Protein AF-A0A845V001-F1 (afdb_monomer_lite)

Foldseek 3Di:
DLLLLLLLLLLLCCVVPVVVVSNVVNQVSQCVQPNDVQSVVLSVLSNQLSVLLPVLADDDDDAFHSPDPVRSVDGDPLNVLVVQLLVCLLVVNNVSNVVSSCVNSVNGDCPSSSVSSNVSSVSVNVVPVRPPPD

Secondary structure (DSSP, 8-state):
-HHHHHHHHHHHHHHH-GGG-HHHHHHHHHHHHHHHHHHHHHHHHHHHHHHHHHHH--S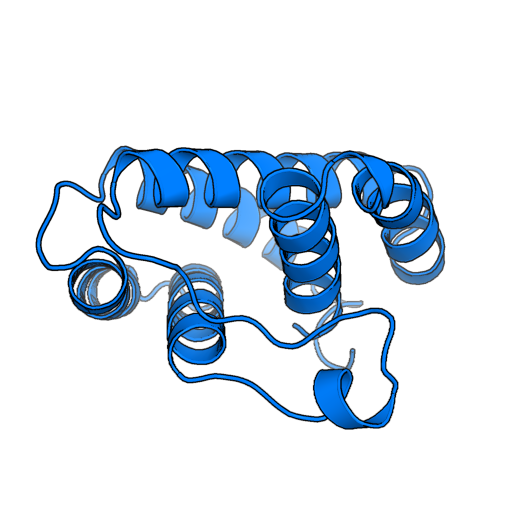------TT-HHHHTS--HHHHHHHHHHHHHHHT-HHHHHHHHHHHTTTS--HHHHHHHHHHHHHHHHTTTSSTT-

Structure (mmCIF, N/CA/C/O backbone):
data_AF-A0A845V001-F1
#
_entry.id   AF-A0A845V001-F1
#
loop_
_atom_site.group_PDB
_atom_site.id
_atom_site.type_symbol
_atom_site.label_atom_id
_atom_site.label_alt_id
_atom_site.label_comp_id
_atom_site.label_asym_id
_atom_site.label_entity_id
_atom_site.label_seq_id
_atom_site.pdbx_PDB_ins_code
_atom_site.Cartn_x
_atom_site.Cartn_y
_atom_site.Cartn_z
_atom_site.occupancy
_atom_site.B_iso_or_equiv
_atom_site.auth_seq_id
_atom_site.auth_comp_id
_atom_site.auth_asym_id
_atom_site.auth_atom_id
_atom_site.pdbx_PDB_model_num
ATOM 1 N N . MET A 1 1 ? 0.244 -10.409 -6.916 1.00 78.56 1 MET A N 1
ATOM 2 C CA . MET A 1 1 ? 0.239 -9.512 -5.715 1.00 78.56 1 MET A CA 1
ATOM 3 C C . MET A 1 1 ? 1.577 -8.812 -5.488 1.00 78.56 1 MET A C 1
ATOM 5 O O . MET A 1 1 ? 1.598 -7.746 -4.877 1.00 78.56 1 MET A O 1
ATOM 9 N N . HIS A 1 2 ? 2.687 -9.374 -5.972 1.00 84.06 2 HIS A N 1
ATOM 10 C CA . HIS A 1 2 ? 4.025 -8.830 -5.749 1.00 84.06 2 HIS A CA 1
ATOM 11 C C . HIS A 1 2 ? 4.228 -7.433 -6.365 1.00 84.06 2 HIS A C 1
ATOM 13 O O . HIS A 1 2 ? 4.885 -6.579 -5.766 1.00 84.06 2 HIS A O 1
ATOM 19 N N . CYS A 1 3 ? 3.604 -7.161 -7.518 1.00 88.94 3 CYS A N 1
ATOM 20 C CA . CYS A 1 3 ? 3.678 -5.843 -8.152 1.00 88.94 3 CYS A CA 1
ATOM 21 C C . CYS A 1 3 ? 3.036 -4.737 -7.293 1.00 88.94 3 CYS A C 1
ATOM 23 O O . CYS A 1 3 ? 3.649 -3.693 -7.094 1.00 88.94 3 CYS A O 1
ATOM 25 N N . VAL A 1 4 ? 1.857 -4.989 -6.705 1.00 93.12 4 VAL A N 1
ATOM 26 C CA . VAL A 1 4 ? 1.185 -4.036 -5.797 1.00 93.12 4 VAL A CA 1
ATOM 27 C C . VAL A 1 4 ? 2.101 -3.670 -4.632 1.00 93.12 4 VAL A C 1
ATOM 29 O O . VAL A 1 4 ? 2.277 -2.491 -4.335 1.00 93.12 4 VAL A O 1
ATOM 32 N N . LEU A 1 5 ? 2.737 -4.670 -4.012 1.00 95.81 5 LEU A N 1
ATOM 33 C CA . LEU A 1 5 ? 3.677 -4.435 -2.918 1.00 95.81 5 LEU A CA 1
ATOM 34 C C . LEU A 1 5 ? 4.908 -3.646 -3.376 1.00 95.81 5 LEU A C 1
ATOM 36 O O . LEU A 1 5 ? 5.347 -2.744 -2.671 1.00 95.81 5 LEU A O 1
ATOM 40 N N . THR A 1 6 ? 5.463 -3.960 -4.547 1.00 95.44 6 THR A N 1
ATOM 41 C CA . THR A 1 6 ? 6.628 -3.239 -5.082 1.00 95.44 6 THR A CA 1
ATOM 42 C C . THR A 1 6 ? 6.303 -1.770 -5.354 1.00 95.44 6 THR A C 1
ATOM 44 O O . THR A 1 6 ? 7.061 -0.895 -4.941 1.00 95.44 6 THR A O 1
ATOM 47 N N . ILE A 1 7 ? 5.154 -1.482 -5.972 1.00 96.31 7 ILE A N 1
ATOM 48 C CA . ILE A 1 7 ? 4.683 -0.107 -6.199 1.00 96.31 7 ILE A CA 1
ATOM 49 C C . ILE A 1 7 ? 4.485 0.619 -4.863 1.00 96.31 7 ILE A C 1
ATOM 51 O O . ILE A 1 7 ? 4.971 1.736 -4.700 1.00 96.31 7 ILE A O 1
ATOM 55 N N . ALA A 1 8 ? 3.834 -0.026 -3.889 1.00 97.44 8 ALA A N 1
ATOM 56 C CA . ALA A 1 8 ? 3.624 0.556 -2.567 1.00 97.44 8 ALA A CA 1
ATOM 57 C C . ALA A 1 8 ? 4.959 0.881 -1.878 1.00 97.44 8 ALA A C 1
ATOM 59 O O . ALA A 1 8 ? 5.136 1.983 -1.374 1.00 97.44 8 ALA A O 1
ATOM 60 N N . ARG A 1 9 ? 5.947 -0.023 -1.937 1.00 97.50 9 ARG A N 1
ATOM 61 C CA . ARG A 1 9 ? 7.298 0.209 -1.394 1.00 97.50 9 ARG A CA 1
ATOM 62 C C . ARG A 1 9 ? 8.006 1.395 -2.030 1.00 97.50 9 ARG A C 1
ATOM 64 O O . ARG A 1 9 ? 8.636 2.164 -1.313 1.00 97.50 9 ARG A O 1
ATOM 71 N N . LEU A 1 10 ? 7.904 1.556 -3.347 1.00 96.81 10 LEU A N 1
ATOM 72 C CA . LEU A 1 10 ? 8.480 2.702 -4.058 1.00 96.81 10 LEU A CA 1
ATOM 73 C C . LEU A 1 10 ? 7.834 4.026 -3.619 1.00 96.81 10 LEU A C 1
ATOM 75 O O . LEU A 1 10 ? 8.514 5.044 -3.473 1.00 96.81 10 LEU A O 1
ATOM 79 N N . GLN A 1 11 ? 6.532 4.008 -3.333 1.00 96.38 11 GLN A N 1
ATOM 80 C CA . GLN A 1 11 ? 5.825 5.158 -2.770 1.00 96.38 11 GLN A CA 1
ATOM 81 C C . GLN A 1 11 ? 6.229 5.412 -1.315 1.00 96.38 11 GLN A C 1
ATOM 83 O O . GLN A 1 11 ? 6.559 6.544 -0.975 1.00 96.38 11 GLN A O 1
ATOM 88 N N . PHE A 1 12 ? 6.293 4.379 -0.468 1.00 96.94 12 PHE A N 1
ATOM 89 C CA . PHE A 1 12 ? 6.780 4.500 0.911 1.00 96.94 12 PHE A CA 1
ATOM 90 C C . PHE A 1 12 ? 8.188 5.089 0.956 1.00 96.94 12 PHE A C 1
ATOM 92 O O . PHE A 1 12 ? 8.440 6.010 1.726 1.00 96.94 12 PHE A O 1
ATOM 99 N N . GLN A 1 13 ? 9.078 4.612 0.084 1.00 96.19 13 GLN A N 1
ATOM 100 C CA . GLN A 1 13 ? 10.430 5.139 -0.050 1.00 96.19 13 GLN A CA 1
ATOM 101 C C . GLN A 1 13 ? 10.423 6.618 -0.450 1.00 96.19 13 GLN A C 1
ATOM 103 O O . GLN A 1 13 ? 11.175 7.392 0.124 1.00 96.19 13 GLN A O 1
ATOM 108 N N . SER A 1 14 ? 9.530 7.030 -1.353 1.00 94.75 14 SER A N 1
ATOM 109 C CA . SER A 1 14 ? 9.394 8.441 -1.747 1.00 94.75 14 SER A CA 1
ATOM 110 C C . SER A 1 14 ? 8.919 9.336 -0.602 1.00 94.75 14 SER A C 1
ATOM 112 O O . SER A 1 14 ? 9.297 10.499 -0.540 1.00 94.75 14 SER A O 1
ATOM 114 N N . PHE A 1 15 ? 8.105 8.814 0.318 1.00 93.81 15 PHE A N 1
ATOM 115 C CA . PHE A 1 15 ? 7.690 9.564 1.507 1.00 93.81 15 PHE A CA 1
ATOM 116 C C . PHE A 1 15 ? 8.744 9.553 2.618 1.00 93.81 15 PHE A C 1
ATOM 118 O O . PHE A 1 15 ? 8.849 10.526 3.358 1.00 93.81 15 PHE A O 1
ATOM 125 N N . ALA A 1 16 ? 9.501 8.463 2.756 1.00 94.56 16 ALA A N 1
ATOM 126 C CA . ALA A 1 16 ? 10.533 8.316 3.780 1.00 94.56 16 ALA A CA 1
ATOM 127 C C . ALA A 1 16 ? 11.863 8.990 3.397 1.00 94.56 16 ALA A C 1
ATOM 129 O O . ALA A 1 16 ? 12.619 9.408 4.269 1.00 94.56 16 ALA A O 1
ATOM 130 N N . THR A 1 17 ? 12.171 9.063 2.103 1.00 94.25 17 THR A N 1
ATOM 131 C CA . THR A 1 17 ? 13.405 9.627 1.539 1.00 94.25 17 THR A CA 1
ATOM 132 C C . THR A 1 17 ? 13.080 10.244 0.172 1.00 94.25 17 THR A C 1
ATOM 134 O O . THR A 1 17 ? 13.252 9.578 -0.856 1.00 94.25 17 THR A O 1
ATOM 137 N N . PRO A 1 18 ? 12.552 11.481 0.131 1.00 91.56 18 PRO A N 1
ATOM 138 C CA . PRO A 1 18 ? 12.107 12.128 -1.107 1.00 91.56 18 PRO A CA 1
ATOM 139 C C . PRO A 1 18 ? 13.167 12.179 -2.214 1.00 91.56 18 PRO A C 1
ATOM 141 O O . PRO A 1 18 ? 12.832 12.015 -3.384 1.00 91.56 18 PRO A O 1
ATOM 144 N N . GLU A 1 19 ? 14.444 12.300 -1.847 1.00 92.62 19 GLU A N 1
ATOM 145 C CA . GLU A 1 19 ? 15.597 12.343 -2.757 1.00 92.62 19 GLU A CA 1
ATOM 146 C C . GLU A 1 19 ? 15.819 11.026 -3.512 1.00 92.62 19 GLU A C 1
ATOM 148 O O . GLU A 1 19 ? 16.531 10.991 -4.510 1.00 92.62 19 GLU A O 1
ATOM 153 N N . SER A 1 20 ? 15.224 9.924 -3.041 1.00 89.50 20 SER A N 1
ATOM 154 C CA . SER A 1 20 ? 15.267 8.641 -3.749 1.00 89.50 20 SER A CA 1
ATOM 155 C C . SER A 1 20 ? 14.405 8.622 -5.009 1.00 89.50 20 SER A C 1
ATOM 157 O O . SER A 1 20 ? 14.570 7.723 -5.832 1.00 89.50 20 SER A O 1
ATOM 159 N N . GLU A 1 21 ? 13.449 9.552 -5.119 1.00 89.50 21 GLU A N 1
ATOM 160 C CA . GLU A 1 21 ? 12.510 9.663 -6.236 1.00 89.50 21 GLU A CA 1
ATOM 161 C C . GLU A 1 21 ? 11.827 8.333 -6.609 1.00 89.50 21 GLU A C 1
ATOM 163 O O . GLU A 1 21 ? 11.493 8.102 -7.771 1.00 89.50 21 GLU A O 1
ATOM 168 N N . GLY A 1 22 ? 11.592 7.436 -5.638 1.00 87.12 22 GLY A N 1
ATOM 169 C CA . GLY A 1 22 ? 11.098 6.074 -5.894 1.00 87.12 22 GLY A CA 1
ATOM 170 C C . GLY A 1 22 ? 9.815 6.013 -6.739 1.00 87.12 22 GLY A C 1
ATOM 171 O O . GLY A 1 22 ? 9.617 5.080 -7.519 1.00 87.12 22 GLY A O 1
ATOM 172 N N . TRP A 1 23 ? 8.966 7.038 -6.656 1.00 88.88 23 TRP A N 1
ATOM 173 C CA . TRP A 1 23 ? 7.745 7.208 -7.440 1.00 88.88 23 TRP A CA 1
ATOM 174 C C . TRP A 1 23 ? 8.001 7.218 -8.955 1.00 88.88 23 TRP A C 1
ATOM 176 O O . TRP A 1 23 ? 7.179 6.694 -9.707 1.00 88.88 23 TRP A O 1
ATOM 186 N N . THR A 1 24 ? 9.159 7.710 -9.407 1.00 92.88 24 THR A N 1
ATOM 187 C CA . THR A 1 24 ? 9.562 7.695 -10.826 1.00 92.88 24 THR A CA 1
ATOM 188 C C . THR A 1 24 ? 9.768 6.272 -11.350 1.00 92.88 24 THR A C 1
ATOM 190 O O . THR A 1 24 ? 9.571 6.006 -12.534 1.00 92.88 24 THR A O 1
ATOM 193 N N . CYS A 1 25 ? 10.096 5.327 -10.464 1.00 93.06 25 CYS A N 1
ATOM 194 C CA . CYS A 1 25 ? 10.312 3.921 -10.798 1.00 93.06 25 CYS A CA 1
ATOM 195 C C . CYS A 1 25 ? 9.019 3.090 -10.767 1.00 93.06 25 CYS A C 1
ATOM 197 O O . CYS A 1 25 ? 8.990 1.988 -11.319 1.00 93.06 25 CYS A O 1
ATOM 199 N N . ALA A 1 26 ? 7.943 3.599 -10.157 1.00 93.00 26 ALA A N 1
ATOM 200 C CA . ALA A 1 26 ? 6.691 2.862 -9.993 1.00 93.00 26 ALA A CA 1
ATOM 201 C C . ALA A 1 26 ? 5.983 2.599 -11.333 1.00 93.00 26 ALA A C 1
ATOM 203 O O . ALA A 1 26 ? 5.575 1.467 -11.601 1.00 93.00 26 ALA A O 1
ATOM 204 N N . LEU A 1 27 ? 5.887 3.618 -12.196 1.00 93.94 27 LEU A N 1
ATOM 205 C CA . LEU A 1 27 ? 5.248 3.491 -13.509 1.00 93.94 27 LEU A CA 1
ATOM 206 C C . LEU A 1 27 ? 6.033 2.582 -14.468 1.00 93.94 27 LEU A C 1
ATOM 208 O O . LEU A 1 27 ? 5.425 1.643 -14.977 1.00 93.94 27 LEU A O 1
ATOM 212 N N . PRO A 1 28 ? 7.357 2.746 -14.666 1.00 93.75 28 PRO A N 1
ATOM 213 C CA . PRO A 1 28 ? 8.139 1.809 -15.472 1.00 93.75 28 PRO A CA 1
ATOM 214 C C . PRO A 1 28 ? 8.081 0.367 -14.959 1.00 93.75 28 PRO A C 1
ATOM 216 O O . PRO A 1 28 ? 8.129 -0.569 -15.755 1.00 93.75 28 PRO A O 1
ATOM 219 N N . HIS A 1 29 ? 7.989 0.162 -13.639 1.00 91.56 29 HIS A N 1
ATOM 220 C CA . HIS A 1 29 ? 7.836 -1.175 -13.070 1.00 91.56 29 HIS A CA 1
ATOM 221 C C . HIS A 1 29 ? 6.481 -1.799 -13.433 1.00 91.56 29 HIS A C 1
ATOM 223 O O . HIS A 1 29 ? 6.438 -2.946 -13.873 1.00 91.56 29 HIS A O 1
ATOM 229 N N . ALA A 1 30 ? 5.389 -1.044 -13.283 1.00 91.69 30 ALA A N 1
ATOM 230 C CA . ALA A 1 30 ? 4.048 -1.501 -13.634 1.00 91.69 30 ALA A CA 1
ATOM 231 C C . ALA A 1 30 ? 3.884 -1.723 -15.149 1.00 91.69 30 ALA A C 1
ATOM 233 O O . ALA A 1 30 ? 3.298 -2.724 -15.556 1.00 91.69 30 ALA A O 1
ATOM 234 N N . ASP A 1 31 ? 4.440 -0.834 -15.977 1.00 92.56 31 ASP A N 1
ATOM 235 C CA . ASP A 1 31 ? 4.364 -0.894 -17.445 1.00 92.56 31 ASP A CA 1
ATOM 236 C C . ASP A 1 31 ? 4.964 -2.193 -17.996 1.00 92.56 31 ASP A C 1
ATOM 238 O O . ASP A 1 31 ? 4.354 -2.866 -18.821 1.00 92.56 31 ASP A O 1
ATOM 242 N N . ARG A 1 32 ? 6.103 -2.641 -17.452 1.00 90.31 32 ARG A N 1
ATOM 243 C CA . ARG A 1 32 ? 6.730 -3.915 -17.857 1.00 90.31 32 ARG A CA 1
ATOM 244 C C . ARG A 1 32 ? 5.862 -5.150 -17.600 1.00 90.31 32 ARG A C 1
ATOM 246 O O . ARG A 1 32 ? 6.090 -6.169 -18.242 1.00 90.31 32 ARG A O 1
ATOM 253 N N . LEU A 1 33 ? 4.938 -5.086 -16.642 1.00 87.44 33 LEU A N 1
ATOM 254 C CA . LEU A 1 33 ? 4.119 -6.230 -16.227 1.00 87.44 33 LEU A CA 1
ATOM 255 C C . LEU A 1 33 ? 2.698 -6.176 -16.792 1.00 87.44 33 LEU A C 1
ATOM 257 O O . LEU A 1 33 ? 2.121 -7.220 -17.077 1.00 87.44 33 LEU A O 1
ATOM 261 N N . PHE A 1 34 ? 2.139 -4.976 -16.947 1.00 86.06 34 PHE A N 1
ATOM 262 C CA . PHE A 1 34 ? 0.730 -4.777 -17.300 1.00 86.06 34 PHE A CA 1
ATOM 263 C C . PHE A 1 34 ? 0.514 -3.961 -18.579 1.00 86.06 34 PHE A C 1
ATOM 265 O O . PHE A 1 34 ? -0.617 -3.852 -19.045 1.00 86.06 34 PHE A O 1
ATOM 272 N N . GLY A 1 35 ? 1.578 -3.403 -19.158 1.00 88.25 35 GLY A N 1
ATOM 273 C CA . GLY A 1 35 ? 1.512 -2.549 -20.336 1.00 88.25 35 GLY A CA 1
ATOM 274 C C . GLY A 1 35 ? 0.999 -1.136 -20.051 1.00 88.25 35 GLY A C 1
ATOM 275 O O . GLY A 1 35 ? 0.455 -0.823 -18.985 1.00 88.25 35 GLY A O 1
ATOM 276 N N . ARG A 1 36 ? 1.160 -0.273 -21.058 1.00 89.44 36 ARG A N 1
ATOM 277 C CA . ARG A 1 36 ? 0.977 1.184 -20.950 1.00 89.44 36 ARG A CA 1
ATOM 278 C C . ARG A 1 36 ? -0.452 1.614 -20.647 1.00 89.44 36 ARG A C 1
ATOM 280 O O . ARG A 1 36 ? -0.648 2.679 -20.073 1.00 89.44 36 ARG A O 1
ATOM 287 N N . GLU A 1 37 ? -1.434 0.806 -21.027 1.00 88.88 37 GLU A N 1
ATOM 288 C CA . GLU A 1 37 ? -2.852 1.116 -20.818 1.00 88.88 37 GLU A CA 1
ATOM 289 C C . GLU A 1 37 ? -3.277 0.886 -19.363 1.00 88.88 37 GLU A C 1
ATOM 291 O O . GLU A 1 37 ? -4.055 1.655 -18.803 1.00 88.88 37 GLU A O 1
ATOM 296 N N . VAL A 1 38 ? -2.730 -0.148 -18.720 1.00 88.94 38 VAL A N 1
ATOM 297 C CA . VAL A 1 38 ? -3.142 -0.583 -17.378 1.00 88.94 38 VAL A CA 1
ATOM 298 C C . VAL A 1 38 ? -2.258 0.018 -16.287 1.00 88.94 38 VAL A C 1
ATOM 300 O O . VAL A 1 38 ? -2.739 0.368 -15.204 1.00 88.94 38 VAL A O 1
ATOM 303 N N . ALA A 1 39 ? -0.959 0.145 -16.556 1.00 91.62 39 ALA A N 1
ATOM 304 C CA . ALA A 1 39 ? 0.034 0.543 -15.566 1.00 91.62 39 ALA A CA 1
ATOM 305 C C . ALA A 1 39 ? -0.265 1.877 -14.851 1.00 91.62 39 ALA A C 1
ATOM 307 O O . ALA A 1 39 ? -0.151 1.901 -13.621 1.00 91.62 39 ALA A O 1
ATOM 308 N N . PRO A 1 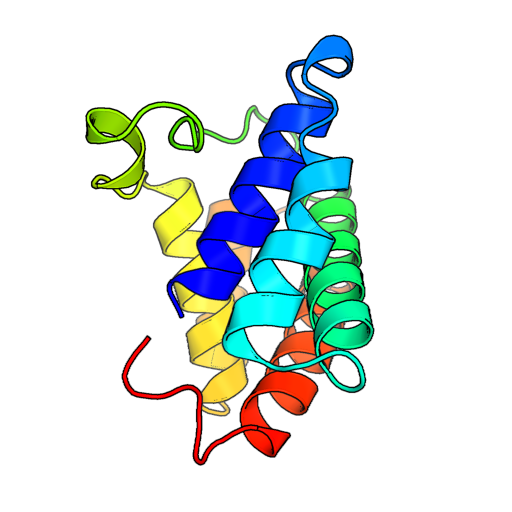40 ? -0.702 2.958 -15.533 1.00 93.88 40 PRO A N 1
ATOM 309 C CA . PRO A 1 40 ? -1.034 4.213 -14.860 1.00 93.88 40 PRO A CA 1
ATOM 310 C C . PRO A 1 40 ? -2.155 4.047 -13.830 1.00 93.88 40 PRO A C 1
ATOM 312 O O . PRO A 1 40 ? -2.026 4.501 -12.693 1.00 93.88 40 PRO A O 1
ATOM 315 N N . GLY A 1 41 ? -3.228 3.336 -14.193 1.00 93.50 41 GLY A N 1
ATOM 316 C CA . GLY A 1 41 ? -4.364 3.092 -13.304 1.00 93.50 41 GLY A CA 1
ATOM 317 C C . GLY A 1 41 ? -3.964 2.309 -12.054 1.00 93.50 41 GLY A C 1
ATOM 318 O O . GLY A 1 41 ? -4.368 2.668 -10.946 1.00 93.50 41 GLY A O 1
ATOM 319 N N . LEU A 1 42 ? -3.112 1.291 -12.217 1.00 93.44 42 LEU A N 1
ATOM 320 C CA . LEU A 1 42 ? -2.573 0.515 -11.102 1.00 93.44 42 LEU A CA 1
ATOM 321 C C . LEU A 1 42 ? -1.726 1.385 -10.164 1.00 93.44 42 LEU A C 1
ATOM 323 O O . LEU A 1 42 ? -1.950 1.377 -8.955 1.00 93.44 42 LEU A O 1
ATOM 327 N N . VAL A 1 43 ? -0.778 2.152 -10.707 1.00 95.62 43 VAL A N 1
ATOM 328 C CA . VAL A 1 43 ? 0.112 3.005 -9.903 1.00 95.62 43 VAL A CA 1
ATOM 329 C C . VAL A 1 43 ? -0.679 4.062 -9.141 1.00 95.62 43 VAL A C 1
ATOM 331 O O . VAL A 1 43 ? -0.477 4.211 -7.935 1.00 95.62 43 VAL A O 1
ATOM 334 N N . CYS A 1 44 ? -1.617 4.743 -9.804 1.00 96.56 44 CYS A N 1
ATOM 335 C CA . CYS A 1 44 ? -2.475 5.731 -9.158 1.00 96.56 44 CYS A CA 1
ATOM 336 C C . CYS A 1 44 ? -3.375 5.100 -8.089 1.00 96.56 44 CYS A C 1
ATOM 338 O O . CYS A 1 44 ? -3.539 5.682 -7.021 1.00 96.56 44 CYS A O 1
ATOM 340 N N . GLY A 1 45 ? -3.930 3.910 -8.339 1.00 96.88 45 GLY A N 1
ATOM 341 C CA . GLY A 1 45 ? -4.749 3.197 -7.356 1.00 96.88 45 GLY A CA 1
ATOM 342 C C . GLY A 1 45 ? -3.962 2.832 -6.096 1.00 96.88 45 GLY A C 1
ATOM 343 O O . GLY A 1 45 ? -4.425 3.083 -4.985 1.00 96.88 45 GLY A O 1
ATOM 344 N N . VAL A 1 46 ? -2.739 2.315 -6.255 1.00 97.38 46 VAL A N 1
ATOM 345 C CA . VAL A 1 46 ? -1.851 2.050 -5.112 1.00 97.38 46 VAL A CA 1
ATOM 346 C C . VAL A 1 46 ? -1.481 3.356 -4.404 1.00 97.38 46 VAL A C 1
ATOM 348 O O . VAL A 1 46 ? -1.537 3.409 -3.180 1.00 97.38 46 VAL A O 1
ATOM 351 N N . GLN A 1 47 ? -1.192 4.429 -5.150 1.00 97.62 47 GLN A N 1
ATOM 352 C CA . GLN A 1 47 ? -0.848 5.732 -4.573 1.00 97.62 47 GLN A CA 1
ATOM 353 C C . GLN A 1 47 ? -1.965 6.292 -3.698 1.00 97.62 47 GLN A C 1
ATOM 355 O O . GLN A 1 47 ? -1.690 6.715 -2.578 1.00 97.62 47 GLN A O 1
ATOM 360 N N . ARG A 1 48 ? -3.212 6.289 -4.181 1.00 98.38 48 ARG A N 1
ATOM 361 C CA . ARG A 1 48 ? -4.355 6.786 -3.405 1.00 98.38 48 ARG A CA 1
ATOM 362 C C . ARG A 1 48 ? -4.565 5.964 -2.137 1.00 98.38 48 ARG A C 1
ATOM 364 O O . ARG A 1 48 ? -4.642 6.540 -1.059 1.00 98.38 48 ARG A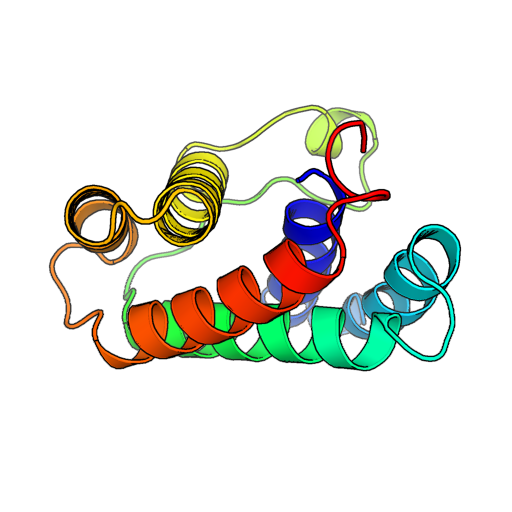 O 1
ATOM 371 N N . ALA A 1 49 ? -4.519 4.634 -2.236 1.00 98.31 49 ALA A N 1
ATOM 372 C CA . ALA A 1 49 ? -4.606 3.765 -1.064 1.00 98.31 49 ALA A CA 1
ATOM 373 C C . ALA A 1 49 ? -3.487 4.048 -0.041 1.00 98.31 49 ALA A C 1
ATOM 375 O O . ALA A 1 49 ? -3.751 4.135 1.156 1.00 98.31 49 ALA A O 1
ATOM 376 N N . VAL A 1 50 ? -2.243 4.240 -0.494 1.00 97.88 50 VAL A N 1
ATOM 377 C CA . VAL A 1 50 ? -1.118 4.594 0.385 1.00 97.88 50 VAL A CA 1
ATOM 378 C C . VAL A 1 50 ? -1.320 5.959 1.043 1.00 97.88 50 VAL A C 1
ATOM 380 O O . VAL A 1 50 ? -1.023 6.103 2.226 1.00 97.88 50 VAL A O 1
ATOM 383 N N . GLN A 1 51 ? -1.821 6.956 0.315 1.00 97.44 51 GLN A N 1
ATOM 384 C CA . GLN A 1 51 ? -2.068 8.286 0.874 1.00 97.44 51 GLN A CA 1
ATOM 385 C C . GLN A 1 51 ? -3.143 8.249 1.961 1.00 97.44 51 GLN A C 1
ATOM 387 O O . GLN A 1 51 ? -2.898 8.734 3.063 1.00 97.44 51 GLN A O 1
ATOM 392 N N . GLU A 1 52 ? -4.276 7.596 1.708 1.00 98.50 52 GLU A N 1
ATOM 393 C CA . GLU A 1 52 ? -5.340 7.466 2.710 1.00 98.50 52 GLU A CA 1
ATOM 394 C C . GLU A 1 52 ? -4.885 6.650 3.928 1.00 98.50 52 GLU A C 1
ATOM 396 O O . GLU A 1 52 ? -5.157 7.017 5.071 1.00 98.50 52 GLU A O 1
ATOM 401 N N . MET A 1 53 ? -4.085 5.599 3.716 1.00 98.25 53 MET A N 1
ATOM 402 C CA . MET A 1 53 ? -3.458 4.856 4.813 1.00 98.25 53 MET A CA 1
ATOM 403 C C . MET A 1 53 ? -2.574 5.761 5.685 1.00 98.25 53 MET A C 1
ATOM 405 O O . MET A 1 53 ? -2.598 5.635 6.909 1.00 98.25 53 MET A O 1
ATOM 409 N N . ARG A 1 54 ? -1.799 6.674 5.080 1.00 96.81 54 ARG A N 1
ATOM 410 C CA . ARG A 1 54 ? -0.947 7.633 5.810 1.00 96.81 54 ARG A CA 1
ATOM 411 C C . ARG A 1 54 ? -1.758 8.649 6.612 1.00 96.81 54 ARG A C 1
ATOM 413 O O . ARG A 1 54 ? -1.275 9.107 7.640 1.00 96.81 54 ARG A O 1
ATOM 420 N N . LEU A 1 55 ? -2.952 9.019 6.152 1.00 97.06 55 LEU A N 1
ATOM 421 C CA . LEU A 1 55 ? -3.840 9.923 6.890 1.00 97.06 55 LEU A CA 1
ATOM 422 C C . LEU A 1 55 ? -4.471 9.219 8.101 1.00 97.06 55 LEU A C 1
ATOM 424 O O . LEU A 1 55 ? -4.527 9.791 9.200 1.00 97.06 55 LEU A O 1
ATOM 428 N N . ALA A 1 56 ? -4.894 7.966 7.909 1.00 97.75 56 ALA A N 1
ATOM 429 C CA . ALA A 1 56 ? -5.509 7.138 8.941 1.00 97.75 56 ALA A CA 1
ATOM 430 C C . ALA A 1 56 ? -4.506 6.696 10.023 1.00 97.75 56 ALA A C 1
ATOM 432 O O . ALA A 1 56 ? -4.776 6.833 11.215 1.00 97.75 56 ALA A O 1
ATOM 433 N N . ARG A 1 57 ? -3.331 6.190 9.633 1.00 96.69 57 ARG A N 1
ATOM 434 C CA . ARG A 1 57 ? -2.306 5.674 10.556 1.00 96.69 57 ARG A CA 1
ATOM 435 C C . ARG A 1 57 ? -1.475 6.808 11.162 1.00 96.69 57 ARG A C 1
ATOM 437 O O . ARG A 1 57 ? -1.011 7.685 10.442 1.00 96.69 57 ARG A O 1
ATOM 444 N N . LYS A 1 58 ? -1.227 6.768 12.478 1.00 92.81 58 LYS A N 1
ATOM 445 C CA . LYS A 1 58 ? -0.436 7.801 13.177 1.00 92.81 58 LYS A CA 1
ATOM 446 C C . LYS A 1 58 ? 1.022 7.413 13.400 1.00 92.81 58 LYS A C 1
ATOM 448 O O . LYS A 1 58 ? 1.887 8.284 13.351 1.00 92.81 58 LYS A O 1
ATOM 453 N N . SER A 1 59 ? 1.308 6.130 13.603 1.00 94.31 59 SER A N 1
ATOM 454 C CA . SER A 1 59 ? 2.680 5.666 13.831 1.00 94.31 59 SER A CA 1
ATOM 455 C C . SER A 1 59 ? 3.432 5.347 12.537 1.00 94.31 59 SER A C 1
ATOM 457 O O . SER A 1 59 ? 2.857 5.194 11.456 1.00 94.31 59 SER A O 1
ATOM 459 N N . VAL A 1 60 ? 4.751 5.175 12.658 1.00 94.69 60 VAL A N 1
ATOM 460 C CA . VAL A 1 60 ? 5.628 4.786 11.544 1.00 94.69 60 VAL A CA 1
ATOM 461 C C . VAL A 1 60 ? 5.137 3.494 10.889 1.00 94.69 60 VAL A C 1
ATOM 463 O O . VAL A 1 60 ? 4.779 2.525 11.561 1.00 94.69 60 VAL A O 1
ATOM 466 N N . PHE A 1 61 ? 5.135 3.471 9.558 1.00 97.44 61 PHE A N 1
ATOM 467 C CA . PHE A 1 61 ? 4.883 2.271 8.771 1.00 97.44 61 PHE A CA 1
ATOM 468 C C . PHE A 1 61 ? 6.213 1.590 8.423 1.00 97.44 61 PHE A C 1
ATOM 470 O O . PHE A 1 61 ? 7.020 2.128 7.672 1.00 97.44 61 PHE A O 1
ATOM 477 N N . GLU A 1 62 ? 6.447 0.402 8.972 1.00 96.94 62 GLU A N 1
ATOM 478 C CA . GLU A 1 62 ? 7.602 -0.441 8.630 1.00 96.94 62 GLU A CA 1
ATOM 479 C C . GLU A 1 62 ? 7.425 -1.134 7.268 1.00 96.94 62 GLU A C 1
ATOM 481 O O . GLU A 1 62 ? 6.494 -1.920 7.075 1.00 96.94 62 GLU A O 1
ATOM 486 N N . PHE A 1 63 ? 8.370 -0.917 6.355 1.00 97.44 63 PHE A N 1
ATOM 487 C CA . PHE A 1 63 ? 8.416 -1.561 5.044 1.00 97.44 63 PHE A CA 1
ATOM 488 C C . PHE A 1 63 ? 9.838 -2.002 4.686 1.00 97.44 63 PHE A C 1
ATOM 490 O O . PHE A 1 63 ? 10.830 -1.490 5.207 1.00 97.44 63 PHE A O 1
ATOM 497 N N . SER A 1 64 ? 9.941 -2.959 3.771 1.00 96.88 64 SER A N 1
ATOM 498 C CA . SER A 1 64 ? 11.219 -3.457 3.274 1.00 96.88 64 SER A CA 1
ATOM 499 C C . SER A 1 64 ? 11.738 -2.561 2.151 1.00 96.88 64 SER A C 1
ATOM 501 O O . SER A 1 64 ? 11.000 -2.228 1.224 1.00 96.88 64 SER A O 1
ATOM 503 N N . ASN A 1 65 ? 13.029 -2.218 2.191 1.00 94.00 65 ASN A N 1
ATOM 504 C CA . ASN A 1 65 ? 13.667 -1.386 1.168 1.00 94.00 65 ASN A CA 1
ATOM 505 C C . ASN A 1 65 ? 13.561 -2.039 -0.235 1.00 94.00 65 ASN A C 1
ATOM 507 O O . ASN A 1 65 ? 14.159 -3.105 -0.434 1.00 94.00 65 ASN A O 1
ATOM 511 N N . PRO A 1 66 ? 12.867 -1.413 -1.211 1.00 93.19 66 PRO A N 1
ATOM 512 C CA . PRO A 1 66 ? 12.703 -1.971 -2.556 1.00 93.19 66 PRO A CA 1
ATOM 513 C C . PRO A 1 66 ? 14.003 -1.981 -3.377 1.00 93.19 66 PRO A C 1
ATOM 515 O O . PRO A 1 66 ? 14.144 -2.807 -4.274 1.00 93.19 66 PRO A O 1
ATOM 518 N N . GLY A 1 67 ? 14.973 -1.118 -3.056 1.00 90.56 67 GLY A N 1
ATOM 519 C CA . GLY A 1 67 ? 16.282 -1.058 -3.717 1.00 90.56 67 GLY A CA 1
ATOM 520 C C . GLY A 1 67 ? 17.285 -2.113 -3.234 1.00 90.56 67 GLY A C 1
ATOM 521 O O . GLY A 1 67 ? 18.334 -2.297 -3.846 1.00 90.56 67 GLY A O 1
ATOM 522 N N . CYS A 1 68 ? 16.983 -2.841 -2.154 1.00 93.12 68 CYS A N 1
ATOM 523 C CA . CYS A 1 68 ? 17.844 -3.901 -1.634 1.00 93.12 68 CYS A CA 1
ATOM 524 C C . CYS A 1 68 ? 17.236 -5.278 -1.916 1.00 93.12 68 CYS A C 1
ATOM 526 O O . CYS A 1 68 ? 16.253 -5.665 -1.287 1.00 93.12 68 CYS A O 1
ATOM 528 N N . ARG A 1 69 ? 17.873 -6.073 -2.790 1.00 91.62 69 ARG A N 1
ATOM 529 C CA . ARG A 1 69 ? 17.392 -7.417 -3.179 1.00 91.62 69 ARG A CA 1
ATOM 530 C C . ARG A 1 69 ? 17.101 -8.325 -1.975 1.00 91.62 69 ARG A C 1
ATOM 532 O O . ARG A 1 69 ? 16.107 -9.045 -1.974 1.00 91.62 69 ARG A O 1
ATOM 539 N N . ARG A 1 70 ? 17.947 -8.288 -0.939 1.00 94.88 70 ARG A N 1
ATOM 540 C CA . ARG A 1 70 ? 17.777 -9.118 0.266 1.00 94.88 70 ARG A CA 1
ATOM 541 C C . ARG A 1 70 ? 16.626 -8.636 1.152 1.00 94.88 70 ARG A C 1
ATOM 543 O O . ARG A 1 70 ? 15.934 -9.470 1.729 1.00 94.88 70 ARG A O 1
ATOM 550 N N . CYS A 1 71 ? 16.422 -7.322 1.263 1.00 94.75 71 CYS A N 1
ATOM 551 C CA . CYS A 1 71 ? 15.298 -6.766 2.017 1.00 94.75 71 CYS A CA 1
ATOM 552 C C . CYS A 1 71 ? 13.981 -6.997 1.277 1.00 94.75 71 CYS A C 1
ATOM 554 O O . CYS A 1 71 ? 13.033 -7.478 1.882 1.00 94.75 71 CYS A O 1
ATOM 556 N N . ALA A 1 72 ? 13.941 -6.740 -0.033 1.00 92.88 72 ALA A N 1
ATOM 557 C CA . ALA A 1 72 ? 12.746 -6.894 -0.858 1.00 92.88 72 ALA A CA 1
ATOM 558 C C . ALA A 1 72 ? 12.181 -8.330 -0.859 1.00 92.88 72 ALA A C 1
ATOM 560 O O . ALA A 1 72 ? 10.973 -8.505 -1.012 1.00 92.88 72 ALA A O 1
ATOM 561 N N . ALA A 1 73 ? 13.026 -9.342 -0.627 1.00 92.56 73 ALA A N 1
ATOM 562 C CA . ALA A 1 73 ? 12.622 -10.742 -0.480 1.00 92.56 73 ALA A CA 1
ATOM 563 C C . ALA A 1 73 ? 11.859 -11.050 0.826 1.00 92.56 73 ALA A C 1
ATOM 565 O O . ALA A 1 73 ? 11.320 -12.144 0.986 1.00 92.56 73 ALA A O 1
ATOM 566 N N . ARG A 1 74 ? 11.830 -10.118 1.784 1.00 94.88 74 ARG A N 1
ATOM 567 C CA . ARG A 1 74 ? 11.107 -10.246 3.056 1.00 94.88 74 ARG A CA 1
ATOM 568 C C . ARG A 1 74 ? 9.858 -9.379 3.016 1.00 94.88 74 ARG A C 1
ATOM 570 O O . ARG A 1 74 ? 9.816 -8.399 2.286 1.00 94.88 74 ARG A O 1
ATOM 577 N N . ILE A 1 75 ? 8.842 -9.751 3.788 1.00 96.00 75 ILE A N 1
ATOM 578 C CA . ILE A 1 75 ? 7.600 -8.983 3.943 1.00 96.00 75 ILE A CA 1
ATOM 579 C C . ILE A 1 75 ? 7.454 -8.653 5.427 1.00 96.00 75 ILE A C 1
ATOM 581 O O . ILE A 1 75 ? 7.376 -9.586 6.237 1.00 96.00 75 ILE A O 1
ATOM 585 N N . SER A 1 76 ? 7.420 -7.361 5.762 1.00 96.81 76 SER A N 1
ATOM 586 C CA . SER A 1 76 ? 7.211 -6.869 7.130 1.00 96.81 76 SER A CA 1
ATOM 587 C C . SER A 1 76 ? 5.800 -7.200 7.638 1.00 96.81 76 SER A C 1
ATOM 589 O O . SER A 1 76 ? 4.922 -7.628 6.880 1.00 96.81 76 SER A O 1
ATOM 591 N N . GLY A 1 77 ? 5.559 -6.991 8.936 1.00 97.31 77 GLY A N 1
ATOM 592 C CA . GLY A 1 77 ? 4.224 -7.150 9.520 1.00 97.31 77 GLY A CA 1
ATOM 593 C C . GLY A 1 77 ? 3.190 -6.222 8.871 1.00 97.31 77 GLY A C 1
ATOM 594 O O . GLY A 1 77 ? 2.140 -6.686 8.426 1.00 97.31 77 GLY A O 1
ATOM 595 N N . HIS A 1 78 ? 3.511 -4.933 8.732 1.00 98.06 78 HIS A N 1
ATOM 596 C CA . HIS A 1 78 ? 2.597 -3.953 8.136 1.00 98.06 78 HIS A CA 1
ATOM 597 C C . HIS A 1 78 ? 2.357 -4.196 6.642 1.00 98.06 78 HIS A C 1
ATOM 599 O O . HIS A 1 78 ? 1.221 -4.112 6.177 1.00 98.06 78 HIS A O 1
ATOM 605 N N . GLU A 1 79 ? 3.393 -4.573 5.887 1.00 98.12 79 GLU A N 1
ATOM 606 C CA . GLU A 1 79 ? 3.250 -4.939 4.472 1.00 98.12 79 GLU A CA 1
ATOM 607 C C . GLU A 1 79 ? 2.302 -6.128 4.290 1.00 98.12 79 GLU A C 1
ATOM 609 O O . GLU A 1 79 ? 1.506 -6.168 3.350 1.00 98.12 79 GLU A O 1
ATOM 614 N N . ARG A 1 80 ? 2.357 -7.094 5.212 1.00 97.94 80 ARG A N 1
ATOM 615 C CA . ARG A 1 80 ? 1.469 -8.255 5.201 1.00 97.94 80 ARG A CA 1
ATOM 616 C C . ARG A 1 80 ? 0.024 -7.878 5.489 1.00 97.94 80 ARG A C 1
ATOM 618 O O . ARG A 1 80 ? -0.860 -8.383 4.803 1.00 97.94 80 ARG A O 1
ATOM 625 N N . LEU A 1 81 ? -0.210 -6.989 6.457 1.00 98.31 81 LEU A N 1
ATOM 626 C CA . LEU A 1 81 ? -1.545 -6.454 6.730 1.00 98.31 81 LEU A CA 1
ATOM 627 C C . LEU A 1 81 ? -2.102 -5.756 5.485 1.00 98.31 81 LEU A C 1
ATOM 629 O O . LEU A 1 81 ? -3.180 -6.123 5.029 1.00 98.31 81 LEU A O 1
ATOM 633 N N . LEU A 1 82 ? -1.335 -4.853 4.865 1.00 98.12 82 LEU A N 1
ATOM 634 C CA . LEU A 1 82 ? -1.740 -4.168 3.634 1.00 98.12 82 LEU A CA 1
ATOM 635 C C . LEU A 1 82 ? -2.114 -5.153 2.514 1.00 98.12 82 LEU A C 1
ATOM 637 O O . LEU A 1 82 ? -3.177 -5.036 1.904 1.00 98.12 82 LEU A O 1
ATOM 641 N N . LEU A 1 83 ? -1.273 -6.161 2.265 1.00 97.31 83 LEU A N 1
ATOM 642 C CA . LEU A 1 83 ? -1.554 -7.185 1.258 1.00 97.31 83 LEU A CA 1
ATOM 643 C C . LEU A 1 83 ? -2.799 -8.017 1.578 1.00 97.31 83 LEU A C 1
ATOM 645 O O . LEU A 1 83 ? -3.538 -8.380 0.660 1.00 97.31 83 LEU A O 1
ATOM 649 N N . ASN A 1 84 ? -3.045 -8.321 2.852 1.00 97.94 84 ASN A N 1
ATOM 650 C CA . ASN A 1 84 ? -4.242 -9.042 3.267 1.00 97.94 84 ASN A CA 1
ATOM 651 C C . ASN A 1 84 ? -5.510 -8.213 3.041 1.00 97.94 84 ASN A C 1
ATOM 653 O O . ASN A 1 84 ? -6.495 -8.784 2.581 1.00 97.94 84 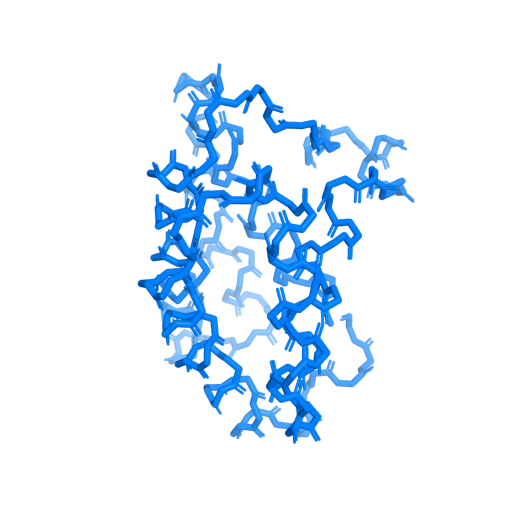ASN A O 1
ATOM 657 N N . ILE A 1 85 ? -5.478 -6.895 3.270 1.00 98.38 85 ILE A N 1
ATOM 658 C CA . ILE A 1 85 ? -6.604 -5.986 2.983 1.00 98.38 85 ILE A CA 1
ATOM 659 C C . ILE A 1 85 ? -6.922 -6.008 1.483 1.00 98.38 85 ILE A C 1
ATOM 661 O O . ILE A 1 85 ? -8.058 -6.287 1.093 1.00 98.38 85 ILE A O 1
ATOM 665 N N . VAL A 1 86 ? -5.909 -5.805 0.629 1.00 96.88 86 VAL A N 1
ATOM 666 C CA . VAL A 1 86 ? -6.074 -5.842 -0.837 1.00 96.88 86 VAL A CA 1
ATOM 667 C C . VAL A 1 86 ? -6.617 -7.200 -1.285 1.00 96.88 86 VAL A C 1
ATOM 669 O O . VAL A 1 86 ? -7.587 -7.267 -2.040 1.00 96.88 86 VAL A O 1
ATOM 672 N N . ARG A 1 87 ? -6.036 -8.302 -0.792 1.00 95.50 87 ARG A N 1
ATOM 673 C CA . ARG A 1 87 ? -6.479 -9.664 -1.118 1.00 95.50 87 ARG A CA 1
ATOM 674 C C . ARG A 1 87 ? -7.913 -9.923 -0.658 1.00 95.50 87 ARG A C 1
ATOM 676 O O . ARG A 1 87 ? -8.682 -10.519 -1.404 1.00 95.50 87 ARG A O 1
ATOM 683 N N . ALA A 1 88 ? -8.281 -9.506 0.548 1.00 96.38 88 ALA A N 1
ATOM 684 C CA . ALA A 1 88 ? -9.625 -9.681 1.085 1.00 96.38 88 ALA A CA 1
ATOM 685 C C . ALA A 1 88 ? -10.662 -8.931 0.232 1.00 96.38 88 ALA A C 1
ATOM 687 O O . ALA A 1 88 ? -11.642 -9.543 -0.204 1.00 96.38 88 ALA A O 1
ATOM 688 N N . MET A 1 89 ? -10.383 -7.681 -0.151 1.00 96.56 89 MET A N 1
ATOM 689 C CA . MET A 1 89 ? -11.220 -6.924 -1.093 1.00 96.56 89 MET A CA 1
ATOM 690 C C . MET A 1 89 ? -11.295 -7.595 -2.475 1.00 96.56 89 MET A C 1
ATOM 692 O O . MET A 1 89 ? -12.379 -7.774 -3.040 1.00 96.56 89 MET A O 1
ATOM 696 N N . MET A 1 90 ? -10.171 -8.097 -2.995 1.00 93.50 90 MET A N 1
ATOM 697 C CA . MET A 1 90 ? -10.125 -8.883 -4.238 1.00 93.50 90 MET A CA 1
ATOM 698 C C . MET A 1 90 ? -10.841 -10.238 -4.161 1.00 93.50 90 MET A C 1
ATOM 700 O O . MET A 1 90 ? -11.151 -10.821 -5.198 1.00 93.50 90 MET A O 1
ATOM 704 N N . CYS A 1 91 ? -11.120 -10.750 -2.965 1.00 93.12 91 CYS A N 1
ATOM 705 C CA . CYS A 1 91 ? -11.884 -11.978 -2.754 1.00 93.12 91 CYS A CA 1
ATOM 706 C C . CYS A 1 91 ? -13.349 -11.716 -2.381 1.00 93.12 91 CYS A C 1
ATOM 708 O O . CYS A 1 91 ? -14.132 -12.654 -2.367 1.00 93.12 91 CYS A O 1
ATOM 710 N N . GLY A 1 92 ? -13.740 -10.463 -2.141 1.00 94.38 92 GLY A N 1
ATOM 711 C CA . GLY A 1 92 ? -15.122 -10.091 -1.824 1.00 94.38 92 GLY A CA 1
ATOM 712 C C . GLY A 1 92 ? -15.423 -10.300 -0.348 1.00 94.38 92 GLY A C 1
ATOM 713 O O . GLY A 1 92 ? -16.545 -10.632 0.007 1.00 94.38 92 GLY A O 1
ATOM 714 N N . ARG A 1 93 ? -14.396 -10.140 0.492 1.00 97.12 93 ARG A N 1
ATOM 715 C CA . ARG A 1 93 ? -14.444 -10.291 1.947 1.00 97.12 93 ARG A CA 1
ATOM 716 C C . ARG A 1 93 ? -14.154 -8.938 2.611 1.00 97.12 93 ARG A C 1
ATOM 718 O O . ARG A 1 93 ? -13.063 -8.755 3.149 1.00 97.12 93 ARG A O 1
ATOM 725 N N . PRO A 1 94 ? -15.065 -7.954 2.514 1.00 96.94 94 PRO A N 1
ATOM 726 C CA . PRO A 1 94 ? -14.820 -6.614 3.043 1.00 96.94 94 PRO A CA 1
ATOM 727 C C . PRO A 1 94 ? -14.666 -6.598 4.570 1.00 96.94 94 PRO A C 1
ATOM 729 O O . PRO A 1 94 ? -13.855 -5.829 5.069 1.00 96.94 94 PRO A O 1
ATOM 732 N N . GLN A 1 95 ? -15.344 -7.490 5.302 1.00 97.69 95 GLN A N 1
ATOM 733 C CA . GLN A 1 95 ? -15.205 -7.598 6.761 1.00 97.69 95 GLN A CA 1
ATOM 734 C C . GLN A 1 95 ? -13.790 -8.040 7.166 1.00 97.69 95 GLN A C 1
ATOM 736 O O . GLN A 1 95 ? -13.195 -7.486 8.089 1.00 97.69 95 GLN A O 1
ATOM 741 N N . ASP A 1 96 ? -13.205 -8.995 6.434 1.00 98.06 96 ASP A N 1
ATOM 742 C CA . ASP A 1 96 ? -11.816 -9.408 6.658 1.00 98.06 96 ASP A CA 1
ATOM 743 C C . ASP A 1 96 ? -10.859 -8.245 6.371 1.00 98.06 96 ASP A C 1
ATOM 745 O O . ASP A 1 96 ? -9.891 -8.040 7.101 1.00 98.06 96 ASP A O 1
ATOM 749 N N . ALA A 1 97 ? -11.109 -7.480 5.306 1.00 98.19 97 ALA A N 1
ATOM 750 C CA . ALA A 1 97 ? -10.298 -6.317 4.962 1.00 98.19 97 ALA A CA 1
ATOM 751 C C . ALA A 1 97 ? -10.363 -5.237 6.054 1.00 98.19 97 ALA A C 1
ATOM 753 O O . ALA A 1 97 ? -9.324 -4.708 6.442 1.00 98.19 97 ALA A O 1
ATOM 754 N N . GLU A 1 98 ? -11.552 -4.967 6.589 1.00 98.31 98 GLU A N 1
ATOM 755 C CA . GLU A 1 98 ? -11.769 -4.030 7.691 1.00 98.31 98 GLU A CA 1
ATOM 756 C C . GLU A 1 98 ? -11.004 -4.450 8.952 1.00 98.31 98 GLU A C 1
ATOM 758 O O . GLU A 1 98 ? -10.272 -3.641 9.517 1.00 98.31 98 GLU A O 1
ATOM 763 N N . ALA A 1 99 ? -11.051 -5.729 9.337 1.00 98.31 99 ALA A N 1
ATOM 764 C CA . ALA A 1 99 ? -10.306 -6.228 10.495 1.00 98.31 99 ALA A CA 1
ATOM 765 C C . ALA A 1 99 ? -8.787 -6.002 10.369 1.00 98.31 99 ALA A C 1
ATOM 767 O O . ALA A 1 99 ? -8.133 -5.553 11.312 1.00 98.31 99 ALA A O 1
ATOM 768 N N . HIS A 1 100 ? -8.215 -6.262 9.191 1.00 98.44 100 HIS A N 1
ATOM 769 C CA . HIS A 1 100 ? -6.797 -5.992 8.945 1.00 98.44 100 HIS A CA 1
ATOM 770 C C . HIS A 1 100 ? -6.492 -4.488 8.893 1.00 98.44 100 HIS A C 1
ATOM 772 O O . HIS A 1 100 ? -5.424 -4.077 9.348 1.00 98.44 100 HIS A O 1
ATOM 778 N N . ALA A 1 101 ? -7.406 -3.671 8.361 1.00 98.38 101 ALA A N 1
ATOM 779 C CA . ALA A 1 101 ? -7.257 -2.220 8.318 1.00 98.38 101 ALA A CA 1
ATOM 780 C C . ALA A 1 101 ? -7.297 -1.606 9.720 1.00 98.38 101 ALA A C 1
ATOM 782 O O . ALA A 1 101 ? -6.456 -0.765 10.018 1.00 98.38 101 ALA A O 1
ATOM 783 N N . MET A 1 102 ? -8.169 -2.083 10.615 1.00 97.81 102 MET A N 1
ATOM 784 C CA . MET A 1 102 ? -8.174 -1.668 12.022 1.00 97.81 102 MET A CA 1
ATOM 785 C C . MET A 1 102 ? -6.823 -1.928 12.693 1.00 97.81 102 MET A C 1
ATOM 787 O O . MET A 1 102 ? -6.307 -1.058 13.389 1.00 97.81 102 MET A O 1
ATOM 791 N N . LEU A 1 103 ? -6.215 -3.096 12.458 1.00 97.94 103 LEU A N 1
ATOM 792 C CA . LEU A 1 103 ? -4.884 -3.406 12.992 1.00 97.94 103 LEU A CA 1
ATOM 793 C C . LEU A 1 103 ? -3.803 -2.509 12.373 1.00 97.94 103 LEU A C 1
ATOM 795 O O . LEU A 1 103 ? -2.957 -1.973 13.084 1.00 97.94 103 LEU A O 1
ATOM 799 N N . LEU A 1 104 ? -3.836 -2.326 11.051 1.00 98.12 104 LEU A N 1
ATOM 800 C CA . LEU A 1 104 ? -2.846 -1.534 10.319 1.00 98.12 104 LEU A CA 1
ATOM 801 C C . LEU A 1 104 ? -2.920 -0.040 10.644 1.00 98.12 104 LEU A C 1
ATOM 803 O O . LEU A 1 104 ? -1.898 0.639 10.659 1.00 98.12 104 LEU A O 1
ATOM 807 N N . CYS A 1 105 ? -4.115 0.480 10.888 1.00 98.06 105 CYS A N 1
ATOM 808 C CA . CYS A 1 105 ? -4.363 1.888 11.166 1.00 98.06 105 CYS A CA 1
ATOM 809 C C . CYS A 1 105 ? -4.615 2.152 12.652 1.00 98.06 105 CYS A C 1
ATOM 811 O O . CYS A 1 105 ? -5.046 3.246 12.990 1.00 98.06 105 CYS A O 1
ATOM 813 N N . GLU A 1 106 ? -4.309 1.203 13.542 1.00 96.38 106 GLU A N 1
ATOM 814 C CA . GLU A 1 106 ? -4.319 1.401 15.003 1.00 96.38 106 GLU A CA 1
ATOM 815 C C . GLU A 1 106 ? -5.699 1.804 15.555 1.00 96.38 106 GLU A C 1
ATOM 817 O O . GLU A 1 106 ? -5.801 2.601 16.481 1.00 96.38 106 GLU A O 1
ATOM 822 N N . GLY A 1 107 ? -6.772 1.278 14.959 1.00 96.00 107 GLY A N 1
ATOM 823 C CA . GLY A 1 107 ? -8.154 1.584 15.341 1.00 96.00 107 GLY A CA 1
ATOM 824 C C . GLY A 1 107 ? -8.661 2.964 14.905 1.00 96.00 107 GLY A C 1
ATOM 825 O O . GLY A 1 107 ? -9.777 3.329 15.265 1.00 96.00 107 GLY A O 1
ATOM 826 N N . ASN A 1 108 ? -7.878 3.731 14.138 1.00 97.50 108 ASN A N 1
ATOM 827 C CA . ASN A 1 108 ? -8.334 4.993 13.548 1.00 97.50 108 ASN A CA 1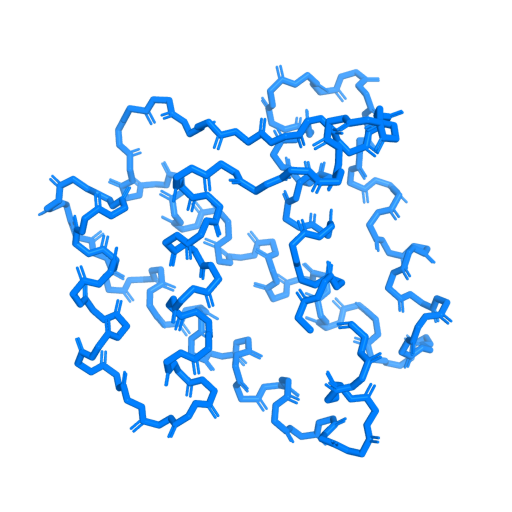
ATOM 828 C C . ASN A 1 108 ? -9.359 4.756 12.422 1.00 97.50 108 ASN A C 1
ATOM 830 O O . ASN A 1 108 ? -9.517 3.635 11.938 1.00 97.50 108 ASN A O 1
ATOM 834 N N . ASP A 1 109 ? -10.031 5.822 11.976 1.00 97.56 109 ASP A N 1
ATOM 835 C CA . ASP A 1 109 ? -10.968 5.756 10.849 1.00 97.56 109 ASP A CA 1
ATOM 836 C C . ASP A 1 109 ? -10.255 5.293 9.565 1.00 97.56 109 ASP A C 1
ATOM 838 O O . ASP A 1 109 ? -9.292 5.910 9.108 1.00 97.56 109 ASP A O 1
ATOM 842 N N . THR A 1 110 ? -10.735 4.185 8.996 1.00 98.12 110 THR A N 1
ATOM 843 C CA . THR A 1 110 ? -10.181 3.551 7.790 1.00 98.12 110 THR A CA 1
ATOM 844 C C . THR A 1 110 ? -11.113 3.622 6.587 1.00 98.12 110 THR A C 1
ATOM 846 O O . THR A 1 110 ? -10.798 3.048 5.546 1.00 98.12 110 THR A O 1
ATOM 849 N N . SER A 1 111 ? -12.240 4.329 6.688 1.00 98.19 111 SER A N 1
ATOM 850 C CA . SER A 1 111 ? -13.280 4.368 5.653 1.00 98.19 111 SER A CA 1
ATOM 851 C C . SER A 1 111 ? -12.746 4.808 4.282 1.00 98.19 111 SER A C 1
ATOM 853 O O . SER A 1 111 ? -12.910 4.085 3.296 1.00 98.19 111 SER A O 1
ATOM 855 N N . ALA A 1 112 ? -12.035 5.938 4.222 1.00 98.44 112 ALA A N 1
ATOM 856 C CA . ALA A 1 112 ? -11.434 6.455 2.990 1.00 98.44 112 ALA A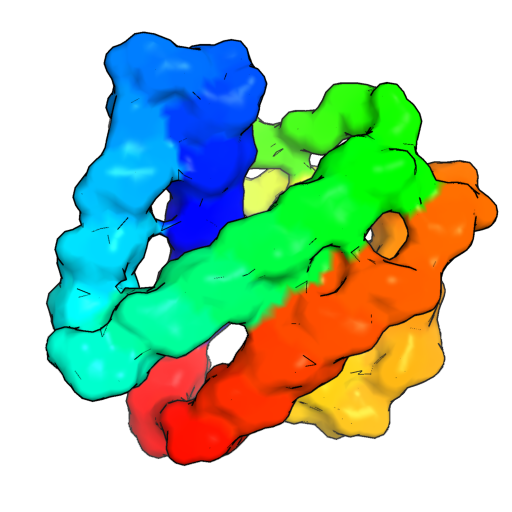 CA 1
ATOM 857 C C . ALA A 1 112 ? -10.358 5.512 2.423 1.00 98.44 112 ALA A C 1
ATOM 859 O O . ALA A 1 112 ? -10.330 5.220 1.226 1.00 98.44 112 ALA A O 1
ATOM 860 N N . PHE A 1 113 ? -9.524 4.942 3.297 1.00 98.56 113 PHE A N 1
ATOM 861 C CA . PHE A 1 113 ? -8.515 3.960 2.907 1.00 98.56 113 PHE A CA 1
ATOM 862 C C . PHE A 1 113 ? -9.142 2.695 2.304 1.00 98.56 113 PHE A C 1
ATOM 864 O O . PHE A 1 113 ? -8.733 2.247 1.231 1.00 98.56 113 PHE A O 1
ATOM 871 N N . LEU A 1 114 ? -10.172 2.140 2.944 1.00 98.62 114 LEU A N 1
ATOM 872 C CA . LEU A 1 114 ? -10.887 0.962 2.457 1.00 98.62 114 LEU A CA 1
ATOM 873 C C . LEU A 1 114 ? -11.621 1.235 1.136 1.00 98.62 114 LEU A C 1
ATOM 875 O O . LEU A 1 114 ? -11.675 0.342 0.287 1.00 98.62 114 LEU A O 1
ATOM 879 N N . ALA A 1 115 ? -12.130 2.452 0.921 1.00 98.50 115 ALA A N 1
ATOM 880 C CA . ALA A 1 115 ? -12.743 2.856 -0.346 1.00 98.50 115 ALA A CA 1
ATOM 881 C C . ALA A 1 115 ? -11.733 2.849 -1.511 1.00 98.50 115 ALA A C 1
ATOM 883 O O . ALA A 1 115 ? -12.016 2.298 -2.583 1.00 98.50 115 ALA A O 1
ATOM 884 N N . GLU A 1 116 ? -10.525 3.378 -1.296 1.00 98.50 116 GLU A N 1
ATOM 885 C CA . GLU A 1 116 ? -9.458 3.347 -2.304 1.00 98.50 116 GLU A CA 1
ATOM 886 C C . GLU A 1 116 ? -8.935 1.928 -2.551 1.00 98.50 116 GLU A C 1
ATOM 888 O O . GLU A 1 116 ? -8.731 1.529 -3.702 1.00 98.50 116 GLU A O 1
ATOM 893 N N . VAL A 1 117 ? -8.791 1.110 -1.501 1.00 97.88 117 VAL A N 1
ATOM 894 C CA . VAL A 1 117 ? -8.404 -0.301 -1.662 1.00 97.88 117 VAL A CA 1
ATOM 895 C C . VAL A 1 117 ? -9.481 -1.100 -2.399 1.00 97.88 117 VAL A C 1
ATOM 897 O O . VAL A 1 117 ? -9.143 -1.950 -3.223 1.00 97.88 117 VAL A O 1
ATOM 900 N N . SER A 1 118 ? -10.766 -0.824 -2.163 1.00 97.56 118 SER A N 1
ATOM 901 C CA . SER A 1 118 ? -11.873 -1.434 -2.909 1.00 97.56 118 SER A CA 1
ATOM 902 C C . SER A 1 118 ? -11.798 -1.086 -4.400 1.00 97.56 118 SER A C 1
ATOM 904 O O . SER A 1 118 ? -11.825 -1.979 -5.251 1.00 97.56 118 SER A O 1
ATOM 906 N N . SER A 1 119 ? -11.589 0.193 -4.722 1.00 96.38 119 SER A N 1
ATOM 907 C CA . SER A 1 119 ? -11.412 0.667 -6.102 1.00 96.38 119 SER A CA 1
ATOM 908 C C . SER A 1 119 ? -10.210 0.012 -6.789 1.00 96.38 119 SER A C 1
ATOM 910 O O . SER A 1 119 ? -10.324 -0.488 -7.912 1.00 96.38 119 SER A O 1
ATOM 912 N N . LEU A 1 120 ? -9.071 -0.072 -6.093 1.00 95.62 120 LEU A N 1
ATOM 913 C CA . LEU A 1 120 ? -7.884 -0.789 -6.560 1.00 95.62 120 LEU A CA 1
ATOM 914 C C . LEU A 1 120 ? -8.174 -2.281 -6.792 1.00 95.62 120 LEU A C 1
ATOM 916 O O . LEU A 1 120 ? -7.806 -2.834 -7.828 1.00 95.62 120 LEU A O 1
ATOM 920 N N . ALA A 1 121 ? -8.850 -2.941 -5.851 1.00 94.44 121 ALA A N 1
ATOM 921 C CA . ALA A 1 121 ? -9.179 -4.358 -5.940 1.00 94.44 121 ALA A CA 1
ATOM 922 C C . ALA A 1 121 ? -10.123 -4.666 -7.111 1.00 94.44 121 ALA A C 1
ATOM 924 O O . ALA A 1 121 ? -9.946 -5.687 -7.777 1.00 94.44 121 ALA A O 1
ATOM 925 N N . MET A 1 122 ? -11.096 -3.793 -7.391 1.00 92.06 122 MET A N 1
ATOM 926 C CA . MET A 1 122 ? -11.952 -3.907 -8.575 1.00 92.06 122 MET A CA 1
ATOM 927 C C . MET A 1 122 ? -11.133 -3.811 -9.863 1.00 92.06 122 MET A C 1
ATOM 929 O O . MET A 1 122 ? -11.253 -4.689 -10.717 1.00 92.06 122 MET A O 1
ATOM 933 N N . GLY A 1 123 ? -10.235 -2.824 -9.965 1.00 90.12 123 GLY A N 1
ATOM 934 C CA . GLY A 1 123 ? -9.321 -2.701 -11.103 1.00 90.12 123 GLY A CA 1
ATOM 935 C C . GLY A 1 123 ? -8.467 -3.957 -11.303 1.00 90.12 123 GLY A C 1
ATOM 936 O O . GLY A 1 123 ? -8.396 -4.492 -12.404 1.00 90.12 123 GLY A O 1
ATOM 937 N N . LEU A 1 124 ? -7.896 -4.499 -10.224 1.00 88.62 124 LEU A N 1
ATOM 938 C CA . LEU A 1 124 ? -7.084 -5.721 -10.259 1.00 88.62 124 LEU A CA 1
ATOM 939 C C . LEU A 1 124 ? -7.871 -6.973 -10.670 1.00 88.62 124 LEU A C 1
ATOM 941 O O . LEU A 1 124 ? -7.320 -7.856 -11.328 1.00 88.62 124 LEU A O 1
ATOM 945 N N . ARG A 1 125 ? -9.151 -7.081 -10.295 1.00 85.50 125 ARG A N 1
ATOM 946 C CA . ARG A 1 125 ? -10.011 -8.204 -10.710 1.00 85.50 125 ARG A CA 1
ATOM 947 C C . ARG A 1 125 ? -10.277 -8.199 -12.207 1.00 85.50 125 ARG A C 1
ATOM 949 O O . ARG A 1 125 ? -10.316 -9.276 -12.794 1.00 85.50 125 ARG A O 1
ATOM 956 N N . SER A 1 126 ? -10.428 -7.027 -12.815 1.00 81.00 126 SER A N 1
ATOM 957 C CA . SER A 1 126 ? -10.633 -6.897 -14.263 1.00 81.00 126 SER A CA 1
ATOM 958 C C . SER A 1 126 ? -9.413 -7.344 -15.080 1.00 81.00 126 SER A C 1
ATOM 960 O O . SER A 1 126 ? -9.539 -7.631 -16.263 1.00 81.00 126 SER A O 1
ATOM 962 N N . LEU A 1 127 ? -8.248 -7.484 -14.437 1.00 76.19 127 LEU A N 1
ATOM 963 C CA . LEU A 1 127 ? -6.980 -7.915 -15.035 1.00 76.19 127 LEU A CA 1
ATOM 964 C C . LEU A 1 127 ? -6.689 -9.420 -14.833 1.00 76.19 127 LEU A C 1
ATOM 966 O O . LEU A 1 127 ? -5.566 -9.874 -15.057 1.00 76.19 127 LEU A O 1
ATOM 970 N N . ARG A 1 128 ? -7.673 -10.209 -14.365 1.00 62.66 128 ARG A N 1
ATOM 971 C CA . ARG A 1 128 ? -7.476 -11.558 -13.791 1.00 62.66 128 ARG A CA 1
ATOM 972 C C . ARG A 1 128 ? -6.742 -12.617 -14.634 1.00 62.66 128 ARG A C 1
ATOM 974 O O . ARG A 1 128 ? -6.177 -13.493 -13.983 1.00 62.66 128 ARG A O 1
ATOM 981 N N . PRO A 1 129 ? -6.652 -12.583 -15.978 1.00 52.03 129 PRO A N 1
ATOM 982 C CA . PRO A 1 129 ? -5.779 -13.524 -16.684 1.00 52.03 129 PRO A CA 1
ATOM 983 C C . PRO A 1 129 ? -4.275 -13.316 -16.406 1.00 52.03 129 PRO A C 1
ATOM 985 O O . PRO A 1 129 ? -3.505 -14.241 -16.622 1.00 52.03 129 PRO A O 1
ATOM 988 N N . ALA A 1 130 ? -3.843 -12.144 -15.911 1.00 52.25 130 ALA A N 1
ATOM 989 C CA . ALA A 1 130 ? -2.423 -11.762 -15.816 1.00 52.25 130 ALA A CA 1
ATOM 990 C C . ALA A 1 130 ? -1.856 -11.626 -14.382 1.00 52.25 130 ALA A C 1
ATOM 992 O O . ALA A 1 130 ? -0.668 -11.369 -14.211 1.00 52.25 130 ALA A O 1
ATOM 993 N N . VAL A 1 131 ? -2.679 -11.751 -13.330 1.00 53.50 131 VAL A N 1
ATOM 994 C CA . VAL A 1 131 ? -2.310 -11.323 -11.953 1.00 53.50 131 VAL A CA 1
ATOM 995 C C . VAL A 1 131 ? -2.045 -12.487 -10.981 1.00 53.50 131 VAL A C 1
ATOM 997 O O . VAL A 1 131 ? -1.502 -12.264 -9.895 1.00 53.50 131 VAL A O 1
ATOM 1000 N N . ILE A 1 132 ? -2.435 -13.720 -11.330 1.00 44.81 132 ILE A N 1
ATOM 1001 C CA . ILE A 1 132 ? -2.429 -14.858 -10.389 1.00 44.81 132 ILE A CA 1
ATOM 1002 C C . ILE A 1 132 ? -1.013 -15.417 -10.143 1.00 44.81 132 ILE A C 1
ATOM 1004 O O . ILE A 1 132 ? -0.747 -15.837 -9.021 1.00 44.81 132 ILE A O 1
ATOM 1008 N N . ASP A 1 133 ? -0.083 -15.276 -11.095 1.00 38.50 133 ASP A N 1
ATOM 1009 C CA . ASP A 1 133 ? 1.272 -15.860 -11.016 1.00 38.50 133 ASP A CA 1
ATOM 1010 C C . ASP A 1 133 ? 2.431 -14.836 -10.925 1.00 38.50 133 ASP A C 1
ATOM 1012 O O . ASP A 1 133 ? 3.577 -15.169 -11.227 1.00 38.50 133 ASP A O 1
ATOM 1016 N N . LEU A 1 134 ? 2.167 -13.591 -10.485 1.00 43.88 134 LEU A N 1
ATOM 1017 C CA . LEU A 1 134 ? 3.191 -12.538 -10.279 1.00 43.88 134 LEU A CA 1
ATOM 1018 C C . LEU A 1 134 ? 3.280 -12.004 -8.836 1.00 43.88 134 LEU A C 1
ATOM 1020 O O . LEU A 1 134 ? 2.324 -11.369 -8.298 1.00 43.88 134 LEU A O 1
#

Sequence (134 aa):
MHCVLTIARLQFQSFATPESEGWTCALPHADRLFGREVAPGLVCGVQRAVQEMRLARKSVFEFSNPGCRRCAARISGHERLLLNIVRAMMCGRPQDAEAHAMLLCEGNDTSAFLAEVSSLAMGLRSLRPAVIDL

Radius of gyration: 13.84 Å; chains: 1; bounding box: 33×28×36 Å

pLDDT: mean 92.25, std 10.92, range [38.5, 98.62]